Protein AF-A0A7C8AGR2-F1 (afdb_monomer_lite)

Secondary structure (DSSP, 8-state):
------PPPEEEE-TTT--EEEE-SSTT-S--SSS--SSS----HHHHHHHHHHHSTTHHHHHHHH-GGGGGSHHHHHHHHHHHHHTT-SPPTT-S-HHHHHHTTTS--SS-----SS----HHHHHHHHHHHHHHH-TTS-HHHHHHHHHHHHHHTTS--

pLDDT: mean 79.6, std 15.01, range [43.09, 97.0]

Structure (mmCIF, N/CA/C/O backbone):
data_AF-A0A7C8AGR2-F1
#
_entry.id   AF-A0A7C8AGR2-F1
#
loop_
_atom_site.group_PDB
_atom_site.id
_atom_site.type_symbol
_atom_site.label_atom_id
_atom_site.label_alt_id
_atom_site.label_comp_id
_atom_site.label_asym_id
_atom_site.label_entity_id
_atom_site.label_seq_id
_atom_site.pdbx_PDB_ins_code
_atom_site.Cartn_x
_atom_site.Cartn_y
_atom_site.Cartn_z
_atom_site.occupancy
_atom_site.B_iso_or_equiv
_atom_site.auth_seq_id
_atom_site.auth_comp_id
_atom_site.auth_asym_id
_atom_site.auth_atom_id
_atom_site.pdbx_PDB_model_num
ATOM 1 N N . MET A 1 1 ? -20.640 18.345 31.744 1.00 43.09 1 MET A N 1
ATOM 2 C CA . MET A 1 1 ? -19.393 17.554 31.637 1.00 43.09 1 MET A CA 1
ATOM 3 C C . MET A 1 1 ? -19.739 16.184 31.066 1.00 43.09 1 MET A C 1
ATOM 5 O O . MET A 1 1 ? -20.335 15.376 31.769 1.00 43.09 1 MET A O 1
ATOM 9 N N . ALA A 1 2 ? -19.487 15.955 29.775 1.00 48.81 2 ALA A N 1
ATOM 10 C CA . ALA A 1 2 ? -19.791 14.678 29.132 1.00 48.81 2 ALA A CA 1
ATOM 11 C C . ALA A 1 2 ? -18.761 13.626 29.573 1.00 48.81 2 ALA A C 1
ATOM 13 O O . ALA A 1 2 ? -17.560 13.827 29.415 1.00 48.81 2 ALA A O 1
ATOM 14 N N . LYS A 1 3 ? -19.223 12.518 30.161 1.00 43.12 3 LYS A N 1
ATOM 15 C CA . LYS A 1 3 ? -18.370 11.368 30.480 1.00 43.12 3 LYS A CA 1
ATOM 16 C C . LYS A 1 3 ? -17.987 10.687 29.167 1.00 43.12 3 LYS A C 1
ATOM 18 O O . LYS A 1 3 ? 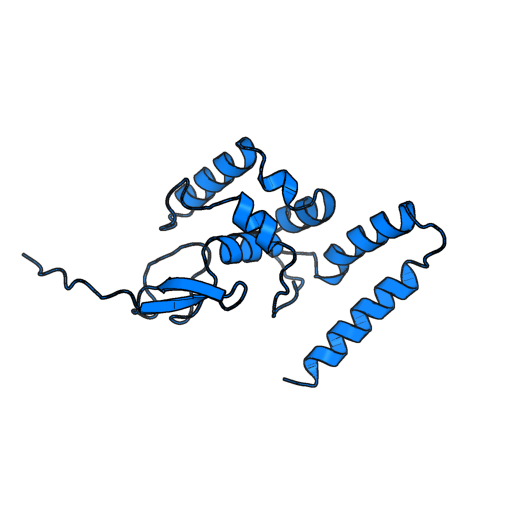-18.796 9.950 28.605 1.00 43.12 3 LYS A O 1
ATOM 23 N N . THR A 1 4 ? -16.775 10.930 28.681 1.00 52.69 4 THR A N 1
ATOM 24 C CA . THR A 1 4 ? -16.191 10.184 27.564 1.00 52.69 4 THR A CA 1
ATOM 25 C C . THR A 1 4 ? -16.071 8.722 27.989 1.00 52.69 4 THR A C 1
ATOM 27 O O . THR A 1 4 ? -15.184 8.358 28.759 1.00 52.69 4 THR A O 1
ATOM 30 N N . LYS A 1 5 ? -17.007 7.870 27.554 1.00 61.03 5 LYS A N 1
ATOM 31 C CA . LYS A 1 5 ? -16.838 6.419 27.665 1.00 61.03 5 LYS A CA 1
ATOM 32 C C . LYS A 1 5 ? -15.597 6.065 26.849 1.00 61.03 5 LYS A C 1
ATOM 34 O O . LYS A 1 5 ? -15.604 6.242 25.636 1.00 61.03 5 LYS A O 1
ATOM 39 N N . LEU A 1 6 ? -14.550 5.581 27.515 1.00 60.47 6 LEU A N 1
ATOM 40 C CA . LEU A 1 6 ? -13.417 4.922 26.871 1.00 60.47 6 LEU A CA 1
ATOM 41 C C . LEU A 1 6 ? -13.964 3.703 26.121 1.00 60.47 6 LEU A C 1
ATOM 43 O O . LEU A 1 6 ? -14.213 2.652 26.716 1.00 60.47 6 LEU A O 1
ATOM 47 N N . LEU A 1 7 ? -14.238 3.870 24.829 1.00 63.16 7 LEU A N 1
ATOM 48 C CA . LEU A 1 7 ? -14.563 2.756 23.953 1.00 63.16 7 LEU A CA 1
ATOM 49 C C . LEU A 1 7 ? -13.309 1.885 23.877 1.00 63.16 7 LEU A C 1
ATOM 51 O O . LEU A 1 7 ? -12.237 2.347 23.496 1.00 63.16 7 LEU A O 1
ATOM 55 N N . LYS A 1 8 ? -13.426 0.633 24.324 1.00 75.38 8 LYS A N 1
ATOM 56 C CA . LYS A 1 8 ? -12.330 -0.332 24.232 1.00 75.38 8 LYS A CA 1
ATOM 57 C C . LYS A 1 8 ? -12.117 -0.662 22.758 1.00 75.38 8 LYS A C 1
ATOM 59 O O . LYS A 1 8 ? -13.045 -1.147 22.114 1.00 75.38 8 LYS A O 1
ATOM 64 N N . PHE A 1 9 ? -10.910 -0.433 22.250 1.00 79.44 9 PHE A N 1
ATOM 65 C CA . PHE A 1 9 ? -10.535 -0.874 20.911 1.00 79.44 9 PHE A CA 1
ATOM 66 C C . PHE A 1 9 ? -10.705 -2.391 20.772 1.00 79.44 9 PHE A C 1
ATOM 68 O O . PHE A 1 9 ? -10.417 -3.160 21.698 1.00 79.44 9 PHE A O 1
ATOM 75 N N . LYS A 1 10 ? -11.184 -2.828 19.606 1.00 82.88 10 LYS A N 1
ATOM 76 C CA . LYS A 1 10 ? -11.290 -4.246 19.273 1.00 82.88 10 LYS A CA 1
ATOM 77 C C . LYS A 1 10 ? -9.937 -4.723 18.756 1.00 82.88 10 LYS A C 1
ATOM 79 O O . LYS A 1 10 ? -9.436 -4.206 17.761 1.00 82.88 10 LYS A O 1
ATOM 84 N N . LYS A 1 11 ? -9.368 -5.732 19.415 1.00 86.75 11 LYS A N 1
ATOM 85 C CA . LYS A 1 11 ? -8.148 -6.404 18.951 1.00 86.75 11 LYS A CA 1
ATOM 86 C C . LYS A 1 11 ? -8.489 -7.337 17.795 1.00 86.75 11 LYS A C 1
ATOM 88 O O . LYS A 1 11 ? -9.405 -8.151 17.908 1.00 86.75 11 LYS A O 1
ATOM 93 N N . LEU A 1 12 ? -7.758 -7.209 16.700 1.00 89.56 12 LEU A N 1
ATOM 94 C CA . LEU A 1 12 ? -7.934 -7.963 15.463 1.00 89.56 12 LEU A CA 1
ATOM 95 C C . LEU A 1 12 ? -6.567 -8.398 14.926 1.00 89.56 12 LEU A C 1
ATOM 97 O O . LEU A 1 12 ? -5.517 -7.991 15.426 1.00 89.56 12 LEU A O 1
ATOM 101 N N . THR A 1 13 ? -6.583 -9.218 13.884 1.00 91.88 13 THR A N 1
ATOM 102 C CA . THR A 1 13 ? -5.399 -9.565 13.098 1.00 91.88 13 THR A CA 1
ATOM 103 C C . THR A 1 13 ? -5.549 -9.028 11.680 1.00 91.88 13 THR A C 1
ATOM 105 O O . THR A 1 13 ? -6.635 -9.045 11.098 1.00 91.88 13 THR A O 1
ATOM 108 N N . CYS A 1 14 ? -4.454 -8.519 11.120 1.00 90.75 14 CYS A N 1
ATOM 109 C CA . CYS A 1 14 ? -4.388 -8.090 9.733 1.00 90.75 14 CYS A CA 1
ATOM 110 C C . CYS A 1 14 ? -4.631 -9.297 8.827 1.00 90.75 14 CYS A C 1
ATOM 112 O O . CYS A 1 14 ? -3.895 -10.281 8.901 1.00 90.75 14 CYS A O 1
ATOM 114 N N . LYS A 1 15 ? -5.610 -9.201 7.923 1.00 89.69 15 LYS A N 1
ATOM 115 C CA . LYS A 1 15 ? -5.936 -10.294 6.992 1.00 89.69 15 LYS A CA 1
ATOM 116 C C . LYS A 1 15 ? -4.811 -10.632 6.004 1.00 89.69 15 LYS A C 1
ATOM 118 O O . LYS A 1 15 ? -4.850 -11.696 5.405 1.00 89.69 15 LYS A O 1
ATOM 123 N N . ARG A 1 16 ? -3.837 -9.731 5.820 1.00 90.94 16 ARG A N 1
ATOM 124 C CA . ARG A 1 16 ? -2.744 -9.885 4.847 1.00 90.94 16 ARG A CA 1
ATOM 125 C C . ARG A 1 16 ? -1.447 -10.382 5.480 1.00 90.94 16 ARG A C 1
ATOM 127 O O . ARG A 1 16 ? -0.942 -11.417 5.079 1.00 90.94 16 ARG A O 1
ATOM 134 N N . CYS A 1 17 ? -0.918 -9.672 6.477 1.00 93.88 17 CYS A N 1
ATOM 135 C CA . CYS A 1 17 ? 0.354 -10.038 7.116 1.00 93.88 17 CYS A CA 1
ATOM 136 C C . CYS A 1 17 ? 0.203 -10.731 8.481 1.00 93.88 17 CYS A C 1
ATOM 138 O O . CYS A 1 17 ? 1.201 -11.056 9.112 1.00 93.88 17 CYS A O 1
ATOM 140 N N . GLY A 1 18 ? -1.019 -10.902 8.999 1.00 92.25 18 GLY A N 1
ATOM 141 C CA . GLY A 1 18 ? -1.259 -11.532 10.304 1.00 92.25 18 GLY A CA 1
ATOM 142 C C . GLY A 1 18 ? -0.905 -10.678 11.530 1.00 92.25 18 GLY A C 1
ATOM 143 O O . GLY A 1 18 ? -1.175 -11.098 12.656 1.00 92.25 18 GLY A O 1
ATOM 144 N N . ALA A 1 19 ? -0.351 -9.473 11.349 1.00 92.38 19 ALA A N 1
ATOM 145 C CA . ALA A 1 19 ? 0.001 -8.574 12.450 1.00 92.38 19 ALA A CA 1
ATOM 146 C C . ALA A 1 19 ? -1.207 -8.251 13.347 1.00 92.38 19 ALA A C 1
ATOM 148 O O . ALA A 1 19 ? -2.334 -8.114 12.868 1.00 92.38 19 ALA A O 1
ATOM 149 N N . ARG A 1 20 ? -0.975 -8.093 14.654 1.00 90.38 20 ARG A N 1
ATOM 150 C CA . ARG A 1 20 ? -2.016 -7.671 15.604 1.00 90.38 20 ARG A CA 1
ATOM 151 C C . ARG A 1 20 ? -2.335 -6.193 15.390 1.00 90.38 20 ARG A C 1
ATOM 153 O O . ARG A 1 20 ? -1.423 -5.376 15.343 1.00 90.38 20 ARG A O 1
ATOM 160 N N . VAL A 1 21 ? -3.618 -5.866 15.271 1.00 87.56 21 VAL A N 1
ATOM 161 C CA . VAL A 1 21 ? -4.106 -4.501 15.039 1.00 87.56 21 VAL A CA 1
ATOM 162 C C . VAL A 1 21 ? -5.245 -4.167 15.991 1.00 87.56 21 VAL A C 1
ATOM 164 O O . VAL A 1 21 ? -5.930 -5.053 16.508 1.00 87.56 21 VAL A O 1
ATOM 167 N N . GLU A 1 22 ? -5.456 -2.878 16.212 1.00 83.94 22 GLU A N 1
ATOM 168 C CA . GLU A 1 22 ? -6.561 -2.358 17.008 1.00 83.94 22 GLU A CA 1
ATOM 169 C C . GLU A 1 22 ? -7.480 -1.542 16.101 1.00 83.94 22 GLU A C 1
ATOM 171 O O . GLU A 1 22 ? -7.018 -0.709 15.326 1.00 83.94 22 GLU A O 1
ATOM 176 N N . ALA A 1 23 ? -8.781 -1.818 16.162 1.00 78.50 23 ALA A N 1
ATOM 177 C CA . ALA A 1 23 ? -9.787 -1.097 15.394 1.00 78.50 23 ALA A CA 1
ATOM 178 C C . ALA A 1 23 ? -10.831 -0.479 16.319 1.00 78.50 23 ALA A C 1
ATOM 180 O O . ALA A 1 23 ? -11.164 -1.033 17.376 1.00 78.50 23 ALA A O 1
ATOM 181 N N . ASP A 1 24 ? -11.379 0.655 15.891 1.00 75.81 24 ASP A N 1
ATOM 182 C CA . ASP A 1 24 ? -12.565 1.228 16.512 1.00 75.81 24 ASP A CA 1
ATOM 183 C C . ASP A 1 24 ? -13.730 0.227 16.371 1.00 75.81 24 ASP A C 1
ATOM 185 O O . ASP A 1 24 ? -14.037 -0.211 15.255 1.00 75.81 24 ASP A O 1
ATOM 189 N N . PRO A 1 25 ? -14.364 -0.203 17.479 1.00 72.69 25 PRO A N 1
ATOM 190 C CA . PRO A 1 25 ? -15.490 -1.128 17.417 1.00 72.69 25 PRO A CA 1
ATOM 191 C C . PRO A 1 25 ? -16.740 -0.523 16.756 1.00 72.69 25 PRO A C 1
ATOM 193 O O . PRO A 1 25 ? -17.664 -1.273 16.434 1.00 72.69 25 PRO A O 1
ATOM 196 N N . VAL A 1 26 ? -16.812 0.802 16.581 1.00 71.88 26 VAL A N 1
ATOM 197 C CA . VAL A 1 26 ? -17.983 1.489 16.026 1.00 71.88 26 VAL A CA 1
ATOM 198 C C . VAL A 1 26 ? -17.994 1.397 14.498 1.00 71.88 26 VAL A C 1
ATOM 200 O O . VAL A 1 26 ? -17.180 2.002 13.800 1.00 71.88 26 VAL A O 1
ATOM 203 N N . VAL A 1 27 ? -18.975 0.669 13.960 1.00 62.88 27 VAL A N 1
ATOM 204 C CA . VAL A 1 27 ? -19.257 0.633 12.516 1.00 62.88 27 VAL A CA 1
ATOM 205 C C . VAL A 1 27 ? -19.588 2.042 12.025 1.00 62.88 27 VAL A C 1
ATOM 207 O O . VAL A 1 27 ? -20.402 2.741 12.625 1.00 62.88 27 VAL A O 1
ATOM 210 N N . GLY A 1 28 ? -18.957 2.469 10.929 1.00 59.28 28 GLY A N 1
ATOM 211 C CA . GLY A 1 28 ? -19.147 3.820 10.401 1.00 59.28 28 GLY A CA 1
ATOM 212 C C . GLY A 1 28 ? -18.457 4.910 11.223 1.00 59.28 28 GLY A C 1
ATOM 213 O O . GLY A 1 28 ? -18.790 6.087 11.041 1.00 59.28 28 GLY A O 1
ATOM 214 N N . SER A 1 29 ? -17.488 4.541 12.074 1.00 64.94 29 SER A N 1
ATOM 215 C CA . SER A 1 29 ? -16.576 5.489 12.715 1.00 64.94 29 SER A CA 1
ATOM 216 C C . SER A 1 29 ? -16.111 6.551 11.710 1.00 64.94 29 SER A C 1
ATOM 218 O O . SER A 1 29 ? -15.940 6.299 10.508 1.00 64.94 29 SER A O 1
ATOM 220 N N . GLN A 1 30 ? -15.985 7.785 12.197 1.00 60.69 30 GLN A N 1
ATOM 221 C CA . GLN A 1 30 ? -15.416 8.883 11.417 1.00 60.69 30 GLN A CA 1
ATOM 222 C C . GLN A 1 30 ? -13.907 8.719 11.249 1.00 60.69 30 GLN A C 1
ATOM 224 O O . GLN A 1 30 ? -13.308 9.549 10.572 1.00 60.69 30 GLN A O 1
ATOM 229 N N . ALA A 1 31 ? -13.325 7.657 11.824 1.00 62.41 31 ALA A N 1
ATOM 230 C CA . ALA A 1 31 ? -11.931 7.347 11.644 1.00 62.41 31 ALA A CA 1
ATOM 231 C C . ALA A 1 31 ? -11.631 7.113 10.153 1.00 62.41 31 ALA A C 1
ATOM 233 O O . ALA A 1 31 ? -12.123 6.165 9.528 1.00 62.41 31 ALA A O 1
ATOM 234 N N . LYS A 1 32 ? -10.856 8.017 9.563 1.00 62.31 32 LYS A N 1
ATOM 235 C CA . LYS A 1 32 ? -10.434 7.997 8.166 1.00 62.31 32 LYS A CA 1
ATOM 236 C C . LYS A 1 32 ? -8.946 7.724 8.186 1.00 62.31 32 LYS A C 1
ATOM 238 O O . LYS A 1 32 ? -8.175 8.633 8.426 1.00 62.31 32 LYS A O 1
ATOM 243 N N . TYR A 1 33 ? -8.515 6.491 7.947 1.00 67.19 33 TYR A N 1
ATOM 244 C CA . TYR A 1 33 ? -7.076 6.249 7.799 1.00 67.19 33 TYR A CA 1
ATOM 245 C C . TYR A 1 33 ? -6.650 6.416 6.339 1.00 67.19 33 TYR A C 1
ATOM 247 O O . TYR A 1 33 ? -5.966 7.363 6.003 1.00 67.19 33 TYR A O 1
ATOM 255 N N . LEU A 1 34 ? -7.120 5.551 5.438 1.00 70.12 34 LEU A N 1
ATOM 256 C CA . LEU A 1 34 ? -6.876 5.680 3.985 1.00 70.12 34 LEU A CA 1
ATOM 257 C C . LEU A 1 34 ? -8.156 5.449 3.184 1.00 70.12 34 LEU A C 1
ATOM 259 O O . LEU A 1 34 ? -8.448 6.141 2.213 1.00 70.12 34 LEU A O 1
ATOM 263 N N . ARG A 1 35 ? -8.959 4.476 3.623 1.00 67.44 35 ARG A N 1
ATOM 264 C CA . ARG A 1 35 ? -10.306 4.196 3.125 1.00 67.44 35 ARG A CA 1
ATOM 265 C C . ARG A 1 35 ? -11.222 3.936 4.309 1.00 67.44 35 ARG A C 1
ATOM 267 O O . ARG A 1 35 ? -10.779 3.450 5.349 1.00 67.44 35 ARG A O 1
ATOM 274 N N . ARG A 1 36 ? -12.506 4.250 4.149 1.00 65.44 36 ARG A N 1
ATOM 275 C CA . ARG A 1 36 ? -13.509 3.964 5.175 1.00 65.44 36 ARG A CA 1
ATOM 276 C C . ARG A 1 36 ? -13.786 2.462 5.197 1.00 65.44 36 ARG A C 1
ATOM 278 O O . ARG A 1 36 ? -14.203 1.906 4.183 1.00 65.44 36 ARG A O 1
ATOM 285 N N . ALA A 1 37 ? -13.555 1.817 6.336 1.00 65.31 37 ALA A N 1
ATOM 286 C CA . ALA A 1 37 ? -13.906 0.415 6.515 1.00 65.31 37 ALA A CA 1
ATOM 287 C C . ALA A 1 37 ? -15.427 0.267 6.690 1.00 65.31 37 ALA A C 1
ATOM 289 O O . ALA A 1 37 ? -16.064 1.068 7.377 1.00 65.31 37 ALA A O 1
ATOM 290 N N . VAL A 1 38 ? -16.011 -0.759 6.064 1.00 67.50 38 VAL A N 1
ATOM 291 C CA . VAL A 1 38 ? -17.446 -1.081 6.194 1.00 67.50 38 VAL A CA 1
ATOM 292 C C . VAL A 1 38 ? -17.736 -1.797 7.521 1.00 67.50 38 VAL A C 1
ATOM 294 O O . VAL A 1 38 ? -18.832 -1.676 8.059 1.00 67.50 38 VAL A O 1
ATOM 297 N N . GLY A 1 39 ? -16.748 -2.489 8.096 1.00 68.25 39 GLY A N 1
ATOM 298 C CA . GLY A 1 39 ? -16.861 -3.192 9.374 1.00 68.25 39 GLY A CA 1
ATOM 299 C C . GLY A 1 39 ? -15.543 -3.215 10.156 1.00 68.25 39 GLY A C 1
ATOM 300 O O . GLY A 1 39 ? -14.541 -2.680 9.681 1.00 68.25 39 GLY A O 1
ATOM 301 N N . PRO A 1 40 ? -15.522 -3.835 11.352 1.00 66.31 40 PRO A N 1
ATOM 302 C CA . PRO A 1 40 ? -14.338 -3.952 12.202 1.00 66.31 40 PRO A CA 1
ATOM 303 C C . PRO A 1 40 ? -13.435 -5.088 11.703 1.00 66.31 40 PRO A C 1
ATOM 305 O O . PRO A 1 40 ? -13.192 -6.079 12.394 1.00 66.31 40 PRO A O 1
ATOM 308 N N . GLU A 1 41 ? -13.007 -4.957 10.459 1.00 71.75 41 GLU A N 1
ATOM 309 C CA . GLU A 1 41 ? -12.075 -5.815 9.752 1.00 71.75 41 GLU A CA 1
ATOM 310 C C . GLU A 1 41 ? -11.162 -4.920 8.922 1.00 71.75 41 GLU A C 1
ATOM 312 O O . GLU A 1 41 ? -11.581 -3.864 8.446 1.00 71.75 41 GLU A O 1
ATOM 317 N N . GLY A 1 42 ? -9.901 -5.305 8.756 1.00 76.19 42 GLY A N 1
ATOM 318 C CA . GLY A 1 42 ? -8.995 -4.430 8.037 1.00 76.19 42 GLY A CA 1
ATOM 319 C C . GLY A 1 42 ? -7.601 -4.978 7.830 1.00 76.19 42 GLY A C 1
ATOM 320 O O . GLY A 1 42 ? -7.226 -6.065 8.279 1.00 76.19 42 GLY A O 1
ATOM 321 N N . LEU A 1 43 ? -6.846 -4.170 7.105 1.00 87.38 43 LEU A N 1
ATOM 322 C CA . LEU A 1 43 ? -5.413 -4.298 6.946 1.00 87.38 43 LEU A CA 1
ATOM 323 C C . LEU A 1 43 ? -4.741 -3.493 8.062 1.00 87.38 43 LEU A C 1
ATOM 325 O O . LEU A 1 43 ? -5.267 -2.467 8.494 1.00 87.38 43 LEU A O 1
ATOM 329 N N . CYS A 1 44 ? -3.571 -3.938 8.521 1.00 90.75 44 CYS A N 1
ATOM 330 C CA . CYS A 1 44 ? -2.704 -3.055 9.296 1.00 90.75 44 CYS A CA 1
ATOM 331 C C . CYS A 1 44 ? -2.310 -1.847 8.446 1.00 90.75 44 CYS A C 1
ATOM 333 O O . CYS A 1 44 ? -2.344 -1.916 7.216 1.00 90.75 44 CYS A O 1
ATOM 335 N N . ILE A 1 45 ? -1.871 -0.780 9.105 1.00 89.44 45 ILE A N 1
ATOM 336 C CA . ILE A 1 45 ? -1.393 0.443 8.462 1.00 89.44 45 ILE A CA 1
ATOM 337 C C . ILE A 1 45 ? -0.458 0.167 7.275 1.00 89.44 45 ILE A C 1
ATOM 339 O O . ILE A 1 45 ? -0.703 0.658 6.177 1.00 89.44 45 ILE A O 1
ATOM 343 N N . HIS A 1 46 ? 0.545 -0.696 7.445 1.00 93.62 46 HIS A N 1
ATOM 344 C CA . HIS A 1 46 ? 1.533 -0.970 6.398 1.00 93.62 46 HIS A CA 1
ATOM 345 C C . HIS A 1 46 ? 0.908 -1.656 5.173 1.00 93.62 46 HIS A C 1
ATOM 347 O O . HIS A 1 46 ? 1.174 -1.291 4.030 1.00 93.62 46 HIS A O 1
ATOM 353 N N . CYS A 1 47 ? 0.028 -2.635 5.404 1.00 92.19 47 CYS A N 1
ATOM 354 C CA . CYS A 1 47 ? -0.688 -3.314 4.326 1.00 92.19 47 CYS A CA 1
ATOM 355 C C . CYS A 1 47 ? -1.748 -2.413 3.678 1.00 92.19 47 CYS A C 1
ATOM 357 O O . CYS A 1 47 ? -2.003 -2.557 2.487 1.00 92.19 47 CYS A O 1
ATOM 359 N N . ALA A 1 48 ? -2.349 -1.494 4.436 1.00 91.00 48 ALA A N 1
ATOM 360 C CA . ALA A 1 48 ? -3.318 -0.532 3.928 1.00 91.00 48 ALA A CA 1
ATOM 361 C C . ALA A 1 48 ? -2.651 0.521 3.028 1.00 91.00 48 ALA A C 1
ATOM 363 O O . ALA A 1 48 ? -3.190 0.841 1.971 1.00 91.00 48 ALA A O 1
ATOM 364 N N . VAL A 1 49 ? -1.463 1.015 3.403 1.00 92.62 49 VAL A N 1
ATOM 365 C CA . VAL A 1 49 ? -0.645 1.907 2.560 1.00 92.62 49 VAL A CA 1
ATOM 366 C C . VAL A 1 49 ? -0.312 1.222 1.244 1.00 92.62 49 VAL A C 1
ATOM 368 O O . VAL A 1 49 ? -0.507 1.807 0.180 1.00 92.62 49 VAL A O 1
ATOM 371 N N . HIS A 1 50 ? 0.117 -0.039 1.303 1.00 92.31 50 HIS A N 1
ATOM 372 C CA . HIS A 1 50 ? 0.387 -0.799 0.093 1.00 92.31 50 HIS A CA 1
ATOM 373 C C . HIS A 1 50 ? -0.870 -0.983 -0.775 1.00 92.31 50 HIS A C 1
ATOM 375 O O . HIS A 1 50 ? -0.821 -0.694 -1.971 1.00 92.31 50 HIS A O 1
ATOM 381 N N . ASP A 1 51 ? -2.006 -1.386 -0.189 1.00 90.69 51 ASP A N 1
ATOM 382 C CA . ASP A 1 51 ? -3.278 -1.503 -0.920 1.00 90.69 51 ASP A CA 1
ATOM 383 C C . ASP A 1 51 ? -3.646 -0.188 -1.616 1.00 90.69 51 ASP A C 1
ATOM 385 O O . ASP A 1 51 ? -4.014 -0.175 -2.790 1.00 90.69 51 ASP A O 1
ATOM 389 N N . MET A 1 52 ? -3.500 0.938 -0.916 1.00 90.81 52 MET A N 1
ATOM 390 C CA . MET A 1 52 ? -3.784 2.246 -1.486 1.00 90.81 52 MET A CA 1
ATOM 391 C C . MET A 1 52 ? -2.854 2.563 -2.661 1.00 90.81 52 MET A C 1
ATOM 393 O O . MET A 1 52 ? -3.348 2.902 -3.734 1.00 90.81 52 MET A O 1
ATOM 397 N N . LEU A 1 53 ? -1.536 2.428 -2.483 1.00 92.31 53 LEU A N 1
ATOM 398 C CA . LEU A 1 53 ? -0.539 2.737 -3.514 1.00 92.31 53 LEU A CA 1
ATOM 399 C C . LEU A 1 53 ? -0.714 1.873 -4.767 1.00 92.31 53 LEU A C 1
ATOM 401 O O . LEU A 1 53 ? -0.608 2.382 -5.880 1.00 92.31 53 LEU A O 1
ATOM 405 N N . ARG A 1 54 ? -1.064 0.595 -4.597 1.00 89.38 54 ARG A N 1
ATOM 406 C CA . ARG A 1 54 ? -1.344 -0.336 -5.699 1.00 89.38 54 ARG A CA 1
ATOM 407 C C . ARG A 1 54 ? -2.578 0.057 -6.520 1.00 89.38 54 ARG A C 1
ATOM 409 O O . ARG A 1 54 ? -2.638 -0.218 -7.717 1.00 89.38 54 ARG A O 1
ATOM 416 N N . HIS A 1 55 ? -3.558 0.712 -5.902 1.00 89.69 55 HIS A N 1
ATOM 417 C CA . HIS A 1 55 ? -4.781 1.156 -6.576 1.00 89.69 55 HIS A CA 1
ATOM 418 C C . HIS A 1 55 ? -4.743 2.621 -7.030 1.00 89.69 55 HIS A C 1
ATOM 420 O O . HIS A 1 55 ? -5.639 3.046 -7.764 1.00 89.69 55 HIS A O 1
ATOM 426 N N . LEU A 1 56 ? -3.746 3.394 -6.598 1.00 90.50 56 LEU A N 1
ATOM 427 C CA . LEU A 1 56 ? -3.633 4.819 -6.881 1.00 90.50 56 LEU A CA 1
ATOM 428 C C . LEU A 1 56 ? -2.857 5.048 -8.179 1.00 90.50 56 LEU A C 1
ATOM 430 O O . LEU A 1 56 ? -1.646 4.856 -8.228 1.00 90.50 56 LEU A O 1
ATOM 434 N N . TYR A 1 57 ? -3.541 5.512 -9.222 1.00 91.50 57 TYR A N 1
ATOM 435 C CA . TYR A 1 57 ? -2.885 5.982 -10.441 1.00 91.50 57 TYR A CA 1
ATOM 436 C C . TYR A 1 57 ? -2.365 7.422 -10.251 1.00 91.50 57 TYR A C 1
ATOM 438 O O . TYR A 1 57 ? -3.092 8.243 -9.686 1.00 91.50 57 TYR A O 1
ATOM 446 N N . PRO A 1 58 ? -1.145 7.771 -10.711 1.00 93.12 58 PRO A N 1
ATOM 447 C CA . PRO A 1 58 ? -0.174 6.939 -11.436 1.00 93.12 58 PRO A CA 1
ATOM 448 C C . PRO A 1 58 ? 0.853 6.221 -10.538 1.00 93.12 58 PRO A C 1
ATOM 450 O O . PRO A 1 58 ? 1.796 5.621 -11.054 1.00 93.12 58 PRO A O 1
ATOM 453 N N . ALA A 1 59 ? 0.711 6.288 -9.209 1.00 91.75 59 ALA A N 1
ATOM 454 C CA . ALA A 1 59 ? 1.675 5.711 -8.268 1.00 91.75 59 ALA A CA 1
ATOM 455 C C . ALA A 1 59 ? 1.877 4.201 -8.482 1.00 91.75 59 ALA A C 1
ATOM 457 O O . ALA A 1 59 ? 3.010 3.728 -8.458 1.00 91.75 59 ALA A O 1
ATOM 458 N N . ASN A 1 60 ? 0.803 3.463 -8.764 1.00 92.12 60 ASN A N 1
ATOM 459 C CA . ASN A 1 60 ? 0.847 2.030 -9.045 1.00 92.12 60 ASN A CA 1
ATOM 460 C C . ASN A 1 60 ? 1.777 1.673 -10.219 1.00 92.12 60 ASN A C 1
ATOM 462 O O . ASN A 1 60 ? 2.588 0.762 -10.093 1.00 92.12 60 ASN A O 1
ATOM 466 N N . MET A 1 61 ? 1.720 2.427 -11.319 1.00 92.12 61 MET A N 1
ATOM 467 C CA . MET A 1 61 ? 2.601 2.257 -12.481 1.00 92.12 61 MET A CA 1
ATOM 468 C C . MET A 1 61 ? 4.052 2.592 -12.152 1.00 92.12 61 MET A C 1
ATOM 470 O O . MET A 1 61 ? 4.968 1.877 -12.545 1.00 92.12 61 MET A O 1
ATOM 474 N N . MET A 1 62 ? 4.275 3.690 -11.428 1.00 91.19 62 MET A N 1
ATOM 475 C CA . MET A 1 62 ? 5.628 4.084 -11.041 1.00 91.19 62 MET A CA 1
ATOM 476 C C . MET A 1 62 ? 6.273 3.013 -10.161 1.00 91.19 62 MET A C 1
ATOM 478 O O . MET A 1 62 ? 7.407 2.630 -10.419 1.00 91.19 62 MET A O 1
ATOM 482 N N . LEU A 1 63 ? 5.529 2.487 -9.187 1.00 91.06 63 LEU A N 1
ATOM 483 C CA . LEU A 1 63 ? 6.016 1.476 -8.251 1.00 91.06 63 LEU A CA 1
ATOM 484 C C . LEU A 1 63 ? 6.158 0.089 -8.884 1.00 91.06 63 LEU A C 1
ATOM 486 O O . LEU A 1 63 ? 7.059 -0.645 -8.490 1.00 91.06 63 LEU A O 1
ATOM 490 N N . ALA A 1 64 ? 5.344 -0.254 -9.888 1.00 88.81 64 ALA A N 1
ATOM 491 C CA . ALA A 1 64 ? 5.560 -1.456 -10.696 1.00 88.81 64 ALA A CA 1
ATOM 492 C C . ALA A 1 64 ? 6.905 -1.399 -11.448 1.00 88.81 64 ALA A C 1
ATOM 494 O O . ALA A 1 64 ? 7.596 -2.406 -11.558 1.00 88.81 64 ALA A O 1
ATOM 495 N N . ARG A 1 65 ? 7.323 -0.205 -11.897 1.00 87.88 65 ARG A N 1
ATOM 496 C CA . ARG A 1 65 ? 8.603 0.008 -12.601 1.00 87.88 65 ARG A CA 1
ATOM 497 C C . ARG A 1 65 ? 9.805 0.105 -11.678 1.00 87.88 65 ARG A C 1
ATOM 499 O O . ARG A 1 65 ? 10.838 -0.501 -11.943 1.00 87.88 65 ARG A O 1
ATOM 506 N N . SER A 1 66 ? 9.709 0.942 -10.648 1.00 88.81 66 SER A N 1
ATOM 507 C CA . SER A 1 66 ? 10.833 1.257 -9.761 1.00 88.81 66 SER A CA 1
ATOM 508 C C . SER A 1 66 ? 11.008 0.242 -8.634 1.00 88.81 66 SER A C 1
ATOM 510 O O . SER A 1 66 ? 12.059 0.216 -7.994 1.00 88.81 66 SER A O 1
ATOM 512 N N . GLY A 1 67 ? 9.986 -0.573 -8.374 1.00 90.69 67 GLY A N 1
ATOM 513 C CA . GLY A 1 67 ? 9.906 -1.438 -7.207 1.00 90.69 67 GLY A CA 1
ATOM 514 C C . GLY A 1 67 ? 9.599 -0.666 -5.922 1.00 90.69 67 GLY A C 1
ATOM 515 O O . GLY A 1 67 ? 9.694 0.560 -5.845 1.00 90.69 67 GLY A O 1
ATOM 516 N N . ALA A 1 68 ? 9.259 -1.407 -4.869 1.00 93.88 68 ALA A N 1
ATOM 517 C CA . ALA A 1 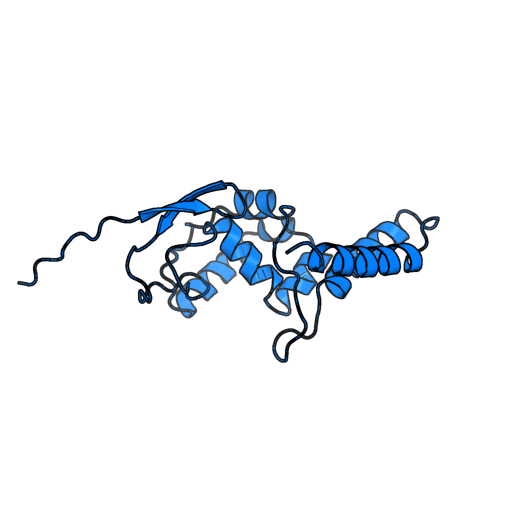68 ? 8.891 -0.844 -3.569 1.00 93.88 68 ALA A CA 1
ATOM 518 C C . ALA A 1 68 ? 10.049 -0.148 -2.844 1.00 93.88 68 ALA A C 1
ATOM 520 O O . ALA A 1 68 ? 9.817 0.711 -1.998 1.00 93.88 68 ALA A O 1
ATOM 521 N N . GLN A 1 69 ? 11.297 -0.490 -3.180 1.00 95.88 69 GLN A N 1
ATOM 522 C CA . GLN A 1 69 ? 12.489 0.072 -2.538 1.00 95.88 69 GLN A CA 1
ATOM 523 C C . GLN A 1 69 ? 12.572 1.595 -2.685 1.00 95.88 69 GLN A C 1
ATOM 525 O O . GLN A 1 69 ? 13.097 2.266 -1.799 1.00 95.88 69 GLN A O 1
ATOM 530 N N . SER A 1 70 ? 11.990 2.170 -3.746 1.00 94.38 70 SER A N 1
ATOM 531 C CA . SER A 1 70 ? 11.925 3.625 -3.897 1.00 94.38 70 SER A CA 1
ATOM 532 C C . SER A 1 70 ? 11.139 4.302 -2.769 1.00 94.38 70 SER A C 1
ATOM 534 O O . SER A 1 70 ? 11.407 5.457 -2.468 1.00 94.38 70 SER A O 1
ATOM 536 N N . LEU A 1 71 ? 10.224 3.603 -2.085 1.00 95.62 71 LEU A N 1
ATOM 537 C CA . LEU A 1 71 ? 9.484 4.140 -0.933 1.00 95.62 71 LEU A CA 1
ATOM 538 C C . LEU A 1 71 ? 10.376 4.419 0.286 1.00 95.62 71 LEU A C 1
ATOM 540 O O . LEU A 1 71 ? 9.967 5.137 1.197 1.00 95.62 71 LEU A O 1
ATOM 544 N N . LEU A 1 72 ? 11.597 3.879 0.320 1.00 96.56 72 LEU A N 1
ATOM 545 C CA . LEU A 1 72 ? 12.561 4.167 1.383 1.00 96.56 72 LEU A CA 1
ATOM 546 C C . LEU A 1 72 ? 13.216 5.551 1.240 1.00 96.56 72 LEU A C 1
ATOM 548 O O . LEU A 1 72 ? 13.917 5.985 2.151 1.00 96.56 72 LEU A O 1
ATOM 552 N N . VAL A 1 73 ? 12.974 6.256 0.131 1.00 96.31 73 VAL A N 1
ATOM 553 C CA . VAL A 1 73 ? 13.460 7.623 -0.090 1.00 96.31 73 VAL A CA 1
ATOM 554 C C . VAL A 1 73 ? 12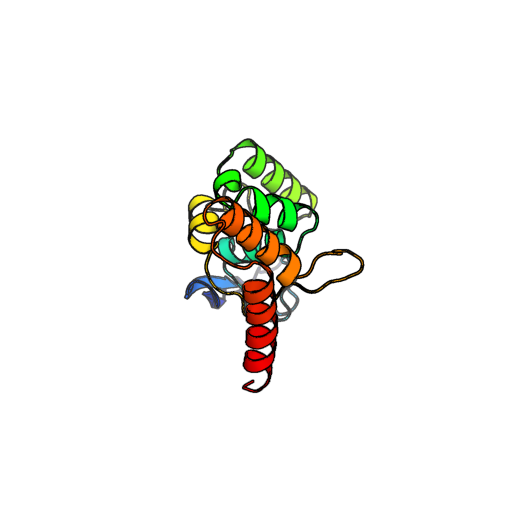.730 8.593 0.858 1.00 96.31 73 VAL A C 1
ATOM 556 O O . VAL A 1 73 ? 11.503 8.718 0.754 1.00 96.31 73 VAL A O 1
ATOM 559 N N . PRO A 1 74 ? 13.438 9.311 1.756 1.00 95.81 74 PRO A N 1
ATOM 560 C CA . PRO A 1 74 ? 12.817 10.168 2.772 1.00 95.81 74 PRO A CA 1
ATOM 561 C C . PRO A 1 74 ? 11.876 11.234 2.205 1.00 95.81 74 PRO A C 1
ATOM 563 O O . PRO A 1 74 ? 10.851 11.554 2.805 1.00 95.81 74 PRO A O 1
ATOM 566 N N . GLU A 1 75 ? 12.182 11.774 1.026 1.00 96.00 75 GLU A N 1
ATOM 567 C CA . GLU A 1 75 ? 11.346 12.767 0.360 1.00 96.00 75 GLU A CA 1
ATOM 568 C C . GLU A 1 75 ? 9.972 12.194 -0.002 1.00 96.00 75 GLU A C 1
ATOM 570 O O . GLU A 1 75 ? 8.969 12.885 0.162 1.00 96.00 75 GLU A O 1
ATOM 575 N N . ILE A 1 76 ? 9.899 10.932 -0.441 1.00 93.25 76 ILE A N 1
ATOM 576 C CA . ILE A 1 76 ? 8.627 10.267 -0.759 1.00 93.25 76 ILE A CA 1
ATOM 577 C C . ILE A 1 76 ? 7.803 10.081 0.512 1.00 93.25 76 ILE A C 1
ATOM 579 O O . ILE A 1 76 ? 6.615 10.398 0.523 1.00 93.25 76 ILE A O 1
ATOM 583 N N . GLN A 1 77 ? 8.446 9.641 1.592 1.00 95.25 77 GLN A N 1
ATOM 584 C CA . GLN A 1 77 ? 7.810 9.448 2.897 1.00 95.25 77 GLN A CA 1
ATOM 585 C C . GLN A 1 77 ? 7.235 10.765 3.424 1.00 95.25 77 GLN A C 1
ATOM 587 O O . GLN A 1 77 ? 6.070 10.829 3.806 1.00 95.25 77 GLN A O 1
ATOM 592 N N . LYS A 1 78 ? 8.015 11.849 3.334 1.00 95.12 78 LYS A N 1
ATOM 593 C CA . LYS A 1 78 ? 7.578 13.192 3.723 1.00 95.12 78 LYS A CA 1
ATOM 594 C C . LYS A 1 78 ? 6.374 13.668 2.908 1.00 95.12 78 LYS A C 1
ATOM 596 O O . LYS A 1 78 ? 5.420 14.186 3.481 1.00 95.12 78 LYS A O 1
ATOM 601 N N . ARG A 1 79 ? 6.392 13.499 1.580 1.00 93.75 79 ARG A N 1
ATOM 602 C CA . ARG A 1 79 ? 5.248 13.876 0.728 1.00 93.75 79 ARG A CA 1
ATOM 603 C C . ARG A 1 79 ? 4.012 13.040 1.021 1.00 93.75 79 ARG A C 1
ATOM 605 O O . ARG A 1 79 ? 2.898 13.551 0.940 1.00 93.75 79 ARG A O 1
ATOM 612 N N . PHE A 1 80 ? 4.202 11.772 1.363 1.00 92.94 80 PHE A N 1
ATOM 613 C CA . PHE A 1 80 ? 3.105 10.911 1.762 1.00 92.94 80 PHE A CA 1
ATOM 614 C C . PHE A 1 80 ? 2.473 11.389 3.072 1.00 92.94 80 PHE A C 1
ATOM 616 O O . PHE A 1 80 ? 1.257 11.532 3.133 1.00 92.94 80 PHE A O 1
ATOM 623 N N . ASP A 1 81 ? 3.277 11.736 4.076 1.00 92.25 81 ASP A N 1
ATOM 624 C CA . ASP A 1 81 ? 2.778 12.294 5.338 1.00 92.25 81 ASP A CA 1
ATOM 625 C C . ASP A 1 81 ? 2.015 13.615 5.129 1.00 92.25 81 ASP A C 1
ATOM 627 O O . ASP A 1 81 ? 0.941 13.808 5.701 1.00 92.25 81 ASP A O 1
ATOM 631 N N . GLU A 1 82 ? 2.514 14.506 4.264 1.00 92.44 82 GLU A N 1
ATOM 632 C CA . GLU A 1 82 ? 1.813 15.743 3.877 1.00 92.44 82 GLU A CA 1
ATOM 633 C C . GLU A 1 82 ? 0.447 15.441 3.226 1.00 92.44 82 GLU A C 1
ATOM 635 O O . GLU A 1 82 ? -0.549 16.108 3.519 1.00 92.44 82 GLU A O 1
ATOM 640 N N . LEU A 1 83 ? 0.374 14.406 2.380 1.00 89.69 83 LEU A N 1
ATOM 641 C CA . LEU A 1 83 ? -0.869 13.965 1.743 1.00 89.69 83 LEU A CA 1
ATOM 642 C C . LEU A 1 83 ? -1.868 13.404 2.765 1.00 89.69 83 LEU A C 1
ATOM 644 O O . LEU A 1 83 ? -3.053 13.727 2.694 1.00 89.69 83 LEU A O 1
ATOM 648 N N . LEU A 1 84 ? -1.404 12.594 3.719 1.00 88.31 84 LEU A N 1
ATOM 649 C CA . LEU A 1 84 ? -2.232 12.044 4.798 1.00 88.31 84 LEU A CA 1
ATOM 650 C C . LEU A 1 84 ? -2.832 13.151 5.667 1.00 88.31 84 LEU A C 1
ATOM 652 O O . LEU A 1 84 ? -4.036 13.166 5.932 1.00 88.31 84 LEU A O 1
ATOM 656 N N . GLN A 1 85 ? -2.013 14.134 6.042 1.00 88.06 85 GLN A N 1
ATOM 657 C CA . GLN A 1 85 ? -2.481 15.306 6.778 1.00 88.06 85 GLN A CA 1
ATOM 658 C C . GLN A 1 85 ? -3.531 16.089 5.984 1.00 88.06 85 GLN A C 1
ATOM 660 O O . GLN A 1 85 ? -4.588 16.418 6.523 1.00 88.06 85 GLN A O 1
ATOM 665 N N . ALA A 1 86 ? -3.278 16.351 4.698 1.00 88.12 86 ALA A N 1
ATOM 666 C CA . ALA A 1 86 ? -4.208 17.080 3.837 1.00 88.12 86 ALA A CA 1
ATOM 667 C C . ALA A 1 86 ? -5.535 16.329 3.624 1.00 88.12 86 ALA A C 1
ATOM 669 O O . ALA A 1 86 ? -6.594 16.950 3.542 1.00 88.12 86 ALA A O 1
ATOM 670 N N . ALA A 1 87 ? -5.495 14.996 3.579 1.00 84.44 87 ALA A N 1
ATOM 671 C CA . ALA A 1 87 ? -6.681 14.146 3.504 1.00 84.44 87 ALA A CA 1
ATOM 672 C C . ALA A 1 87 ? -7.457 14.059 4.836 1.00 84.44 87 ALA A C 1
ATOM 674 O O . ALA A 1 87 ? -8.554 13.493 4.870 1.00 84.44 87 ALA A O 1
ATOM 675 N N . GLY A 1 88 ? -6.922 14.640 5.917 1.00 83.25 88 GLY A N 1
ATOM 676 C CA . GLY A 1 88 ? -7.533 14.626 7.243 1.00 83.25 88 GLY A CA 1
ATOM 677 C C . GLY A 1 88 ? -7.584 13.222 7.828 1.00 83.25 88 GLY A C 1
ATOM 678 O O . GLY A 1 88 ? -8.598 12.839 8.414 1.00 83.25 88 GLY A O 1
ATOM 679 N N . THR A 1 89 ? -6.534 12.434 7.591 1.00 84.12 89 THR A N 1
ATOM 680 C CA . THR A 1 89 ? -6.481 11.065 8.086 1.00 84.12 89 THR A CA 1
ATOM 681 C C . THR A 1 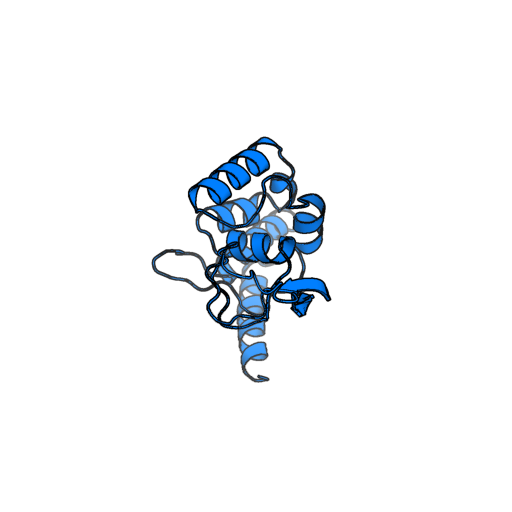89 ? -6.116 11.026 9.567 1.00 84.12 89 THR A C 1
ATOM 683 O O . THR A 1 89 ? -5.326 11.855 10.011 1.00 84.12 89 THR A O 1
ATOM 686 N N . ASP A 1 90 ? -6.583 10.029 10.320 1.00 82.62 90 ASP A N 1
ATOM 687 C CA . ASP A 1 90 ? -6.162 9.828 11.722 1.00 82.62 90 ASP A CA 1
ATOM 688 C C . ASP A 1 90 ? -4.732 9.288 11.857 1.00 82.62 90 ASP A C 1
ATOM 690 O O . ASP A 1 90 ? -4.218 9.138 12.969 1.00 82.62 90 ASP A O 1
ATOM 694 N N . ALA A 1 91 ? -4.095 8.986 10.724 1.00 81.94 91 ALA A N 1
ATOM 695 C CA . ALA A 1 91 ? -2.705 8.589 10.649 1.00 81.94 91 ALA A CA 1
ATOM 696 C C . ALA A 1 91 ? -1.787 9.683 11.162 1.00 81.94 91 ALA A C 1
ATOM 698 O O . ALA A 1 91 ? -1.826 10.815 10.673 1.00 81.94 91 ALA A O 1
ATOM 699 N N . ARG A 1 92 ? -0.921 9.347 12.120 1.00 83.06 92 ARG A N 1
ATOM 700 C CA . ARG A 1 92 ? 0.119 10.288 12.535 1.00 83.06 92 ARG A CA 1
ATOM 701 C C . ARG A 1 92 ? 1.315 10.177 11.589 1.00 83.06 92 ARG A C 1
ATOM 703 O O . ARG A 1 92 ? 1.710 9.060 11.249 1.00 83.06 92 ARG A O 1
ATOM 710 N N . PRO A 1 93 ? 1.944 11.305 11.218 1.00 83.31 93 PRO A N 1
ATOM 711 C CA . PRO A 1 93 ? 3.240 11.277 10.549 1.00 83.31 93 PRO A CA 1
ATOM 712 C C . PRO A 1 93 ? 4.234 10.426 11.343 1.00 83.31 93 PRO A C 1
ATOM 714 O O . PRO A 1 93 ? 4.296 10.531 12.571 1.00 83.31 93 PRO A O 1
ATOM 717 N N . GLY A 1 94 ? 4.985 9.574 10.651 1.00 88.31 94 GLY A N 1
ATOM 718 C CA . GLY A 1 94 ? 5.935 8.648 11.278 1.00 88.31 94 GLY A CA 1
ATOM 719 C C . GLY A 1 94 ? 5.329 7.399 11.936 1.00 88.31 94 GLY A C 1
ATOM 720 O O . GLY A 1 94 ? 6.077 6.593 12.480 1.00 88.31 94 GLY A O 1
ATOM 721 N N . GLU A 1 95 ? 4.009 7.187 11.882 1.00 90.12 95 GLU A N 1
ATOM 722 C CA . GLU A 1 95 ? 3.393 5.918 12.313 1.00 90.12 95 GLU A CA 1
ATOM 723 C C . GLU A 1 95 ? 3.647 4.783 11.300 1.00 90.12 95 GLU A C 1
ATOM 725 O O . GLU A 1 95 ? 3.638 3.598 11.641 1.00 90.12 95 GLU A O 1
ATOM 730 N N . ILE A 1 96 ? 3.902 5.142 10.039 1.00 93.62 96 ILE A N 1
ATOM 731 C CA . ILE A 1 96 ? 4.182 4.195 8.962 1.00 93.62 96 ILE A CA 1
ATOM 732 C C . ILE A 1 96 ? 5.646 3.756 9.027 1.00 93.62 96 ILE A C 1
ATOM 734 O O . ILE A 1 96 ? 6.554 4.499 8.664 1.00 93.62 96 ILE A O 1
ATOM 738 N N . ASP A 1 97 ? 5.863 2.498 9.405 1.00 95.62 97 ASP A N 1
ATOM 739 C CA . ASP A 1 97 ? 7.148 1.821 9.226 1.00 95.62 97 ASP A CA 1
ATOM 740 C C . ASP A 1 97 ? 7.329 1.394 7.758 1.00 95.62 97 ASP A C 1
ATOM 742 O O . ASP A 1 97 ? 6.804 0.367 7.310 1.00 95.62 97 ASP A O 1
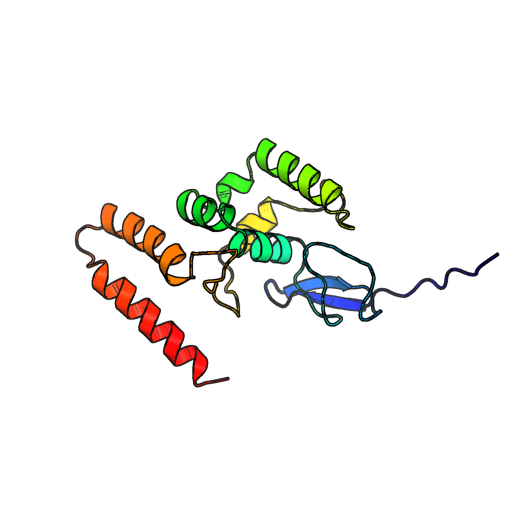ATOM 746 N N . TRP A 1 98 ? 8.029 2.230 6.988 1.00 95.81 98 TRP A N 1
ATOM 747 C CA . TRP A 1 98 ? 8.279 2.039 5.556 1.00 95.81 98 TRP A CA 1
ATOM 748 C C . TRP A 1 98 ? 9.058 0.757 5.222 1.00 95.81 98 TRP A C 1
ATOM 750 O O . TRP A 1 98 ? 8.628 0.051 4.307 1.00 95.81 98 TRP A O 1
ATOM 760 N N . PRO A 1 99 ? 10.121 0.372 5.956 1.00 97.00 99 PRO A N 1
ATOM 761 C CA . PRO A 1 99 ? 10.720 -0.958 5.843 1.00 97.00 99 PRO A CA 1
ATOM 762 C C . PRO A 1 99 ? 9.704 -2.105 5.901 1.00 97.00 99 PRO A C 1
ATOM 764 O O . PRO A 1 99 ? 9.751 -3.005 5.064 1.00 97.00 99 PRO A O 1
ATOM 767 N N . THR A 1 100 ? 8.734 -2.051 6.819 1.00 96.00 100 THR A N 1
ATOM 768 C CA . THR A 1 100 ? 7.672 -3.065 6.908 1.00 96.00 100 THR A CA 1
ATOM 769 C C . THR A 1 100 ? 6.695 -2.996 5.729 1.00 96.00 100 THR A C 1
ATOM 771 O O . THR A 1 100 ? 6.197 -4.033 5.290 1.00 96.00 100 THR A O 1
ATOM 774 N N . VAL A 1 101 ? 6.414 -1.810 5.172 1.00 95.88 101 VAL A N 1
ATOM 775 C CA . VAL A 1 101 ? 5.625 -1.680 3.927 1.00 95.88 101 VAL A CA 1
ATOM 776 C C . VAL A 1 101 ? 6.329 -2.393 2.773 1.00 95.88 101 VAL A C 1
ATOM 778 O O . VAL A 1 101 ? 5.696 -3.183 2.075 1.00 95.88 101 VAL A O 1
ATOM 781 N N . VAL A 1 102 ? 7.633 -2.152 2.613 1.00 96.44 102 VAL A N 1
ATOM 782 C CA . VAL A 1 102 ? 8.464 -2.763 1.568 1.00 96.44 102 VAL A CA 1
ATOM 783 C C . VAL A 1 102 ? 8.592 -4.271 1.772 1.00 96.44 102 VAL A C 1
ATOM 785 O O . VAL A 1 102 ? 8.423 -5.027 0.824 1.00 96.44 102 VAL A O 1
ATOM 788 N N . HIS A 1 103 ? 8.809 -4.733 3.004 1.00 95.81 103 HIS A N 1
ATOM 789 C CA . HIS A 1 103 ? 8.844 -6.163 3.315 1.00 95.81 103 HIS A CA 1
ATOM 790 C C . HIS A 1 103 ? 7.516 -6.861 2.986 1.00 95.81 103 HIS A C 1
ATOM 792 O O . HIS A 1 103 ? 7.495 -7.958 2.438 1.00 95.81 103 HIS A O 1
ATOM 798 N N . ASN A 1 104 ? 6.392 -6.204 3.280 1.00 94.75 104 ASN A N 1
ATOM 799 C CA . ASN A 1 104 ? 5.061 -6.722 2.984 1.00 94.75 104 ASN A CA 1
ATOM 800 C C . ASN A 1 104 ? 4.637 -6.499 1.525 1.00 94.75 104 ASN A C 1
ATOM 802 O O . ASN A 1 104 ? 3.466 -6.738 1.211 1.00 94.75 104 ASN A O 1
ATOM 806 N N . TRP A 1 105 ? 5.500 -5.984 0.647 1.00 93.12 105 TRP A N 1
ATOM 807 C CA . TRP A 1 105 ? 5.107 -5.631 -0.716 1.00 93.12 105 TRP A CA 1
ATOM 808 C C . TRP A 1 105 ? 4.692 -6.870 -1.509 1.00 93.12 105 TRP A C 1
ATOM 810 O O . TRP A 1 105 ? 3.592 -6.910 -2.050 1.00 93.12 105 TRP A O 1
ATOM 820 N N . ASP A 1 106 ? 5.463 -7.947 -1.419 1.00 89.75 106 ASP A N 1
ATOM 821 C CA . ASP A 1 106 ? 5.247 -9.148 -2.237 1.00 89.75 106 ASP A CA 1
ATOM 822 C C . ASP A 1 106 ? 4.144 -10.080 -1.704 1.00 89.75 106 ASP A C 1
ATOM 824 O O . ASP A 1 106 ? 3.849 -11.117 -2.297 1.00 89.75 106 ASP A O 1
ATOM 828 N N . LEU A 1 107 ? 3.487 -9.730 -0.589 1.00 90.00 107 LEU A N 1
ATOM 829 C CA . LEU A 1 107 ? 2.372 -10.530 -0.079 1.00 90.00 107 LEU A CA 1
ATOM 830 C C . LEU A 1 107 ? 1.179 -10.499 -1.057 1.00 90.00 107 LEU A C 1
ATOM 832 O O . LEU A 1 107 ? 0.829 -9.430 -1.576 1.00 90.00 107 LEU A O 1
ATOM 836 N N . PRO A 1 108 ? 0.476 -11.624 -1.261 1.00 85.94 108 PRO A N 1
ATOM 837 C CA . PRO A 1 108 ? -0.652 -11.672 -2.181 1.00 85.94 108 PRO A CA 1
ATOM 838 C C . PRO A 1 108 ? -1.794 -10.753 -1.723 1.00 85.94 108 PRO A C 1
ATOM 840 O O . PRO A 1 108 ? -2.006 -10.520 -0.527 1.00 85.94 108 PRO A O 1
ATOM 843 N N . PHE A 1 109 ? -2.550 -10.229 -2.687 1.00 82.00 109 PHE A N 1
ATOM 844 C CA . PHE A 1 109 ? -3.838 -9.589 -2.426 1.00 82.00 109 PHE A CA 1
ATOM 845 C C . PHE A 1 109 ? -4.964 -10.491 -2.893 1.00 82.00 109 PHE A C 1
ATOM 847 O O . PHE A 1 109 ? -4.888 -11.073 -3.969 1.00 82.00 109 PHE A O 1
ATOM 854 N N . ALA A 1 110 ? -6.047 -10.520 -2.120 1.00 78.75 110 ALA A N 1
ATOM 855 C CA . ALA A 1 110 ? -7.256 -11.243 -2.499 1.00 78.75 110 ALA A CA 1
ATOM 856 C C . ALA A 1 110 ? -7.957 -10.629 -3.724 1.00 78.75 110 ALA A C 1
ATOM 858 O O . ALA A 1 110 ? -8.698 -11.313 -4.420 1.00 78.75 110 ALA A O 1
ATOM 859 N N . MET A 1 111 ? -7.762 -9.329 -3.978 1.00 82.12 111 MET A N 1
ATOM 860 C CA . MET A 1 111 ? -8.415 -8.628 -5.082 1.00 82.12 111 MET A CA 1
ATOM 861 C C . MET A 1 111 ? -7.381 -8.060 -6.060 1.00 82.12 111 MET A C 1
ATOM 863 O O . MET A 1 111 ? -6.567 -7.227 -5.656 1.00 82.12 111 MET A O 1
ATOM 867 N N . PRO A 1 112 ? -7.419 -8.461 -7.343 1.00 86.38 112 PRO A N 1
ATOM 868 C CA . PRO A 1 112 ? -6.577 -7.862 -8.370 1.00 86.38 112 PRO A CA 1
ATOM 869 C C . PRO A 1 112 ? -7.049 -6.442 -8.709 1.00 86.38 112 PRO A C 1
ATOM 871 O O . PRO A 1 112 ? -8.244 -6.133 -8.628 1.00 86.38 112 PRO A O 1
ATOM 874 N N . VAL A 1 113 ? -6.116 -5.591 -9.151 1.00 89.56 113 VAL A N 1
ATOM 875 C CA . VAL A 1 113 ? -6.428 -4.234 -9.623 1.00 89.56 113 VAL A CA 1
ATOM 876 C C . VAL A 1 113 ? -7.292 -4.312 -10.881 1.00 89.56 113 VAL A C 1
ATOM 878 O O . VAL A 1 113 ? -6.976 -5.031 -11.831 1.00 89.56 113 VAL A O 1
ATOM 881 N N . LYS A 1 114 ? -8.394 -3.556 -10.891 1.00 90.44 114 LYS A N 1
ATOM 882 C CA . LYS A 1 114 ? -9.327 -3.467 -12.020 1.00 90.44 114 LYS A CA 1
ATOM 883 C C . LYS A 1 114 ? -9.299 -2.072 -12.627 1.00 90.44 114 LYS A C 1
ATOM 885 O O . LYS A 1 114 ? -9.258 -1.080 -11.898 1.00 90.44 114 LYS A O 1
ATOM 890 N N . ARG A 1 115 ? -9.440 -2.014 -13.953 1.00 92.50 115 ARG A N 1
ATOM 891 C CA . ARG A 1 115 ? -9.648 -0.757 -14.677 1.00 92.50 115 ARG A CA 1
ATOM 892 C C . ARG A 1 115 ? -10.910 -0.046 -14.193 1.00 92.50 115 ARG A C 1
ATOM 894 O O . ARG A 1 115 ? -11.949 -0.663 -13.960 1.00 92.50 115 ARG A O 1
ATOM 901 N N . SER A 1 116 ? -10.807 1.267 -14.072 1.00 92.62 116 SER A N 1
ATOM 902 C CA . SER A 1 116 ? -11.866 2.197 -13.679 1.00 92.62 116 SER A CA 1
ATOM 903 C C . SER A 1 116 ? -11.627 3.554 -14.345 1.00 92.62 116 SER A C 1
ATOM 905 O O . SER A 1 116 ? -10.579 3.778 -14.947 1.00 92.62 116 SER A O 1
ATOM 907 N N . ALA A 1 117 ? -12.574 4.487 -14.219 1.00 91.94 117 ALA A N 1
ATOM 908 C CA . ALA A 1 117 ? -12.389 5.846 -14.734 1.00 91.94 117 ALA A CA 1
ATOM 909 C C . ALA A 1 117 ? -11.187 6.567 -14.086 1.00 91.94 117 ALA A C 1
ATOM 911 O O . ALA A 1 117 ? -10.533 7.374 -14.737 1.00 91.94 117 ALA A O 1
ATOM 912 N N . GLN A 1 118 ? -10.885 6.266 -12.818 1.00 88.81 118 GLN A N 1
ATOM 913 C CA . GLN A 1 118 ? -9.781 6.870 -12.064 1.00 88.81 118 GLN A CA 1
ATOM 914 C C . GLN A 1 118 ? -8.463 6.095 -12.190 1.00 88.81 118 GLN A C 1
ATOM 916 O O . GLN A 1 118 ? -7.402 6.654 -11.927 1.00 88.81 118 GLN A O 1
ATOM 921 N N . ASN A 1 119 ? -8.515 4.818 -12.576 1.00 92.75 119 ASN A N 1
ATOM 922 C CA . ASN A 1 119 ? -7.340 3.973 -12.760 1.00 92.75 119 ASN A CA 1
ATOM 923 C C . ASN A 1 119 ? -7.453 3.222 -14.097 1.00 92.75 119 ASN A C 1
ATOM 925 O O . ASN A 1 119 ? -8.162 2.216 -14.164 1.00 92.75 119 ASN A O 1
ATOM 929 N N . PRO A 1 120 ? -6.784 3.695 -15.165 1.00 93.06 120 PRO A N 1
ATOM 930 C CA . PRO A 1 120 ? -6.888 3.104 -16.498 1.00 93.06 120 PRO A CA 1
ATOM 931 C C . PRO A 1 120 ? -6.081 1.803 -16.661 1.00 93.06 120 PRO A C 1
ATOM 933 O O . PRO A 1 120 ? -6.053 1.250 -17.759 1.00 93.06 120 PRO A O 1
ATOM 936 N N . VAL A 1 121 ? -5.438 1.322 -15.594 1.00 92.19 121 VAL A N 1
ATOM 937 C CA . VAL A 1 121 ? -4.517 0.180 -15.580 1.00 92.19 121 VAL A CA 1
ATOM 938 C C . VAL A 1 121 ? -5.161 -0.984 -14.818 1.00 92.19 121 VAL A C 1
ATOM 940 O O . VAL A 1 121 ? -5.823 -0.769 -13.800 1.00 92.19 121 VAL A O 1
ATOM 943 N N . ASP A 1 122 ? -5.002 -2.218 -15.301 1.00 92.00 122 ASP A N 1
ATOM 944 C CA . ASP A 1 122 ? -5.366 -3.429 -14.546 1.00 92.00 122 ASP A CA 1
ATOM 945 C C . ASP A 1 122 ? -4.139 -4.180 -14.013 1.00 92.00 122 ASP A C 1
ATOM 947 O O . ASP A 1 122 ? -2.991 -3.821 -14.261 1.00 92.00 122 ASP A O 1
ATOM 951 N N . GLN A 1 123 ? -4.393 -5.247 -13.255 1.00 88.75 123 GLN A N 1
ATOM 952 C CA . GLN A 1 123 ? -3.340 -6.105 -12.731 1.00 88.75 123 GLN A CA 1
ATOM 953 C C . GLN A 1 123 ? -2.433 -6.685 -13.826 1.00 88.75 123 GLN A C 1
ATOM 955 O O . GLN A 1 123 ? -1.224 -6.730 -13.639 1.00 88.75 123 GLN A O 1
ATOM 960 N N . CYS A 1 124 ? -2.990 -7.081 -14.977 1.00 86.50 124 CYS A N 1
ATOM 961 C CA . CYS A 1 124 ? -2.197 -7.663 -16.060 1.00 86.50 124 CYS A CA 1
ATOM 962 C C . CYS A 1 124 ? -1.239 -6.640 -16.678 1.00 86.50 124 CYS A C 1
ATOM 964 O O . CYS A 1 124 ? -0.166 -7.020 -17.136 1.00 86.50 124 CYS A O 1
ATOM 966 N N . ASP A 1 125 ? -1.620 -5.365 -16.728 1.00 87.88 125 ASP A N 1
ATOM 967 C CA . ASP A 1 125 ? -0.738 -4.292 -17.185 1.00 87.88 125 ASP A CA 1
ATOM 968 C C . ASP A 1 125 ? 0.424 -4.059 -16.207 1.00 87.88 125 ASP A C 1
ATOM 970 O O . ASP A 1 125 ? 1.560 -3.900 -16.651 1.00 87.88 125 ASP A O 1
ATOM 974 N N . LEU A 1 126 ? 0.155 -4.088 -14.894 1.00 86.44 126 LEU A N 1
ATOM 975 C CA . LEU A 1 126 ? 1.182 -3.936 -13.854 1.00 86.44 126 LEU A CA 1
ATOM 976 C C . LEU A 1 126 ? 2.177 -5.106 -13.866 1.00 86.44 126 LEU A C 1
ATOM 978 O O . LEU A 1 126 ? 3.384 -4.883 -13.824 1.00 86.44 126 LEU A O 1
ATOM 982 N N . ASP A 1 127 ? 1.676 -6.336 -13.994 1.00 83.88 127 ASP A N 1
ATOM 983 C CA . ASP A 1 127 ? 2.506 -7.547 -14.016 1.00 83.88 127 ASP A CA 1
ATOM 984 C C . ASP A 1 127 ? 3.284 -7.685 -15.344 1.00 83.88 127 ASP A C 1
ATOM 986 O O . ASP A 1 127 ? 4.375 -8.254 -15.397 1.00 83.88 127 ASP A O 1
ATOM 990 N N . ALA A 1 128 ? 2.751 -7.150 -16.451 1.00 77.69 128 ALA A N 1
ATOM 991 C CA . ALA A 1 128 ? 3.396 -7.247 -17.762 1.00 77.69 128 ALA A CA 1
ATOM 992 C C . ALA A 1 128 ? 4.712 -6.465 -17.850 1.00 77.69 128 ALA A C 1
ATOM 994 O O . ALA A 1 128 ? 5.582 -6.834 -18.641 1.00 77.69 128 ALA A O 1
ATOM 995 N N . GLU A 1 129 ? 4.876 -5.390 -17.079 1.00 67.06 129 GLU A N 1
ATOM 996 C CA . GLU A 1 129 ? 6.143 -4.657 -17.067 1.00 67.06 129 GLU A CA 1
ATOM 997 C C . GLU A 1 129 ? 7.248 -5.439 -16.358 1.00 67.06 129 GLU A C 1
ATOM 999 O O . GLU A 1 129 ? 8.394 -5.431 -16.815 1.00 67.06 129 GLU A O 1
ATOM 1004 N N . GLU A 1 130 ? 6.897 -6.202 -15.323 1.00 66.25 130 GLU A N 1
ATOM 1005 C CA . GLU A 1 130 ? 7.816 -7.148 -14.701 1.00 66.25 130 GLU A CA 1
ATOM 1006 C C . GLU A 1 130 ? 8.219 -8.248 -15.694 1.00 66.25 130 GLU A C 1
ATOM 1008 O O . GLU A 1 130 ? 9.411 -8.504 -15.882 1.00 66.25 130 GLU A O 1
ATOM 1013 N N . ALA A 1 131 ? 7.252 -8.805 -16.432 1.00 62.84 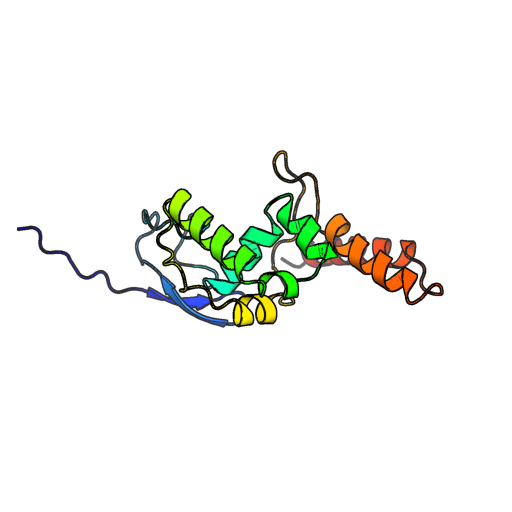131 ALA A N 1
ATOM 1014 C CA . ALA A 1 131 ? 7.510 -9.772 -17.501 1.00 62.84 131 ALA A CA 1
ATOM 1015 C C . ALA A 1 131 ? 8.427 -9.204 -18.604 1.00 62.84 131 ALA A C 1
ATOM 1017 O O . ALA A 1 131 ? 9.334 -9.886 -19.082 1.00 62.84 131 ALA A O 1
ATOM 1018 N N . TYR A 1 132 ? 8.264 -7.932 -18.987 1.00 65.50 132 TYR A N 1
ATOM 1019 C CA . TYR A 1 132 ? 9.154 -7.282 -19.955 1.00 65.50 132 TYR A CA 1
ATOM 1020 C C . TYR A 1 132 ? 10.578 -7.104 -19.404 1.00 65.50 132 TYR A C 1
ATOM 1022 O O . TYR A 1 132 ? 11.551 -7.384 -20.107 1.00 65.50 132 TYR A O 1
ATOM 1030 N N . ALA A 1 133 ? 10.723 -6.710 -18.135 1.00 65.62 133 ALA A N 1
ATOM 1031 C CA . ALA A 1 133 ? 12.022 -6.615 -17.468 1.00 65.62 133 ALA A CA 1
ATOM 1032 C C . ALA A 1 133 ? 12.701 -7.989 -17.285 1.00 65.62 133 ALA A C 1
ATOM 1034 O O . ALA A 1 133 ? 13.933 -8.085 -17.290 1.00 65.62 133 ALA A O 1
ATOM 1035 N N . ILE A 1 134 ? 11.928 -9.066 -17.118 1.00 64.94 134 ILE A N 1
ATOM 1036 C CA . ILE A 1 134 ? 12.431 -10.447 -17.126 1.00 64.94 134 ILE A CA 1
ATOM 1037 C C . ILE A 1 134 ? 12.873 -10.834 -18.540 1.00 64.94 134 ILE A C 1
ATOM 1039 O O . ILE A 1 134 ? 13.991 -11.319 -18.706 1.00 64.94 134 ILE A O 1
ATOM 1043 N N . HIS A 1 135 ? 12.061 -10.553 -19.562 1.00 61.31 135 HIS A N 1
ATOM 1044 C CA . HIS A 1 135 ? 12.376 -10.867 -20.957 1.00 61.31 135 HIS A CA 1
ATOM 1045 C C . HIS A 1 135 ? 13.648 -10.165 -21.453 1.00 61.31 135 HIS A C 1
ATOM 1047 O O . HIS A 1 135 ? 14.481 -10.789 -22.103 1.00 61.31 135 HIS A O 1
ATOM 1053 N N . GLN A 1 136 ? 13.875 -8.900 -21.082 1.00 69.94 136 GLN A N 1
ATOM 1054 C CA . GLN A 1 136 ? 15.132 -8.209 -21.404 1.00 69.94 136 GLN A CA 1
ATOM 1055 C C . GLN A 1 136 ? 16.367 -8.890 -20.796 1.00 69.94 136 GLN A C 1
ATOM 1057 O O . GLN A 1 136 ? 17.446 -8.850 -21.384 1.00 69.94 136 GLN A O 1
ATOM 1062 N N . ARG A 1 137 ? 16.220 -9.524 -19.627 1.00 67.25 137 ARG A N 1
ATOM 1063 C CA . ARG A 1 137 ? 17.290 -10.285 -18.960 1.00 67.25 137 ARG A CA 1
ATOM 1064 C C . ARG A 1 137 ? 17.408 -11.721 -19.482 1.00 67.25 137 ARG A C 1
ATOM 1066 O O . ARG A 1 137 ? 18.464 -12.330 -19.334 1.00 67.25 137 ARG A O 1
ATOM 1073 N N . ARG A 1 138 ? 16.337 -12.255 -20.072 1.00 69.50 138 ARG A N 1
ATOM 1074 C CA . ARG A 1 138 ? 16.200 -13.625 -20.582 1.00 69.50 138 ARG A CA 1
ATOM 1075 C C . ARG A 1 138 ? 15.487 -13.618 -21.940 1.00 69.50 138 ARG A C 1
ATOM 1077 O O . ARG A 1 138 ? 14.283 -13.896 -22.007 1.00 69.50 138 ARG A O 1
ATOM 1084 N N . PRO A 1 139 ? 16.207 -13.290 -23.028 1.00 67.62 139 PRO A N 1
ATOM 1085 C CA . PRO A 1 139 ? 15.611 -13.165 -24.359 1.00 67.62 139 PRO A CA 1
ATOM 1086 C C . PRO A 1 139 ? 15.065 -14.497 -24.902 1.00 67.62 139 PRO A C 1
ATOM 1088 O O . PRO A 1 139 ? 14.303 -14.501 -25.864 1.00 67.62 139 PRO A O 1
ATOM 1091 N N . ASP A 1 140 ? 15.417 -15.621 -24.271 1.00 73.88 140 ASP A N 1
ATOM 1092 C CA . ASP A 1 140 ? 14.898 -16.963 -24.539 1.00 73.88 140 ASP A CA 1
ATOM 1093 C C . ASP A 1 140 ? 13.453 -17.191 -24.046 1.00 73.88 140 ASP A C 1
ATOM 1095 O O . ASP A 1 140 ? 12.804 -18.136 -24.492 1.00 73.88 140 ASP A O 1
ATOM 1099 N N . CYS A 1 141 ? 12.918 -16.349 -23.152 1.00 58.44 141 CYS A N 1
ATOM 1100 C CA . CYS A 1 141 ? 11.554 -16.498 -22.630 1.00 58.44 141 CYS A CA 1
ATOM 1101 C C . CYS A 1 141 ? 10.521 -15.789 -23.527 1.00 58.44 141 CYS A C 1
ATOM 1103 O O . CYS A 1 141 ? 10.639 -14.596 -23.760 1.00 58.44 141 CYS A O 1
ATOM 1105 N N . ASN A 1 142 ? 9.475 -16.461 -24.018 1.00 68.62 142 ASN A N 1
ATOM 1106 C CA . ASN A 1 142 ? 8.439 -15.805 -24.827 1.00 68.62 142 ASN A CA 1
ATOM 1107 C C . ASN A 1 142 ? 7.436 -15.024 -23.953 1.00 68.62 142 ASN A C 1
ATOM 1109 O O . ASN A 1 142 ? 6.569 -15.612 -23.304 1.00 68.62 142 ASN A O 1
ATOM 1113 N N . ILE A 1 143 ? 7.484 -13.690 -24.014 1.00 60.66 143 ILE A N 1
ATOM 1114 C CA . ILE A 1 143 ? 6.606 -12.780 -23.250 1.00 60.66 143 ILE A CA 1
ATOM 1115 C C . ILE A 1 143 ? 5.098 -13.038 -23.458 1.00 60.66 143 ILE A C 1
ATOM 1117 O O . ILE A 1 143 ? 4.272 -12.792 -22.574 1.00 60.66 143 ILE A O 1
ATOM 1121 N N . TRP A 1 144 ? 4.709 -13.569 -24.623 1.00 62.22 144 TRP A N 1
ATOM 1122 C CA . TRP A 1 144 ? 3.311 -13.875 -24.941 1.00 62.22 144 TRP A CA 1
ATOM 1123 C C . TRP A 1 144 ? 2.789 -15.136 -24.252 1.00 62.22 144 TRP A C 1
ATOM 1125 O O . TRP A 1 144 ? 1.569 -15.294 -24.116 1.00 62.22 144 TRP A O 1
ATOM 1135 N N . ASP A 1 145 ? 3.682 -16.026 -23.825 1.00 66.75 145 ASP A N 1
ATOM 1136 C CA . ASP A 1 145 ? 3.320 -17.228 -23.079 1.00 66.75 145 ASP A CA 1
ATOM 1137 C C . ASP A 1 145 ? 3.132 -16.911 -21.588 1.00 66.75 145 ASP A C 1
ATOM 1139 O O . ASP A 1 145 ? 2.187 -17.420 -20.980 1.00 66.75 145 ASP A O 1
ATOM 1143 N N . GLU A 1 146 ? 3.904 -15.971 -21.028 1.00 61.09 146 GLU A N 1
ATOM 1144 C CA . GLU A 1 146 ? 3.694 -15.450 -19.665 1.00 61.09 146 GLU A CA 1
ATOM 1145 C C . GLU A 1 146 ? 2.378 -14.666 -19.543 1.00 61.09 146 GLU A C 1
ATOM 1147 O O . GLU A 1 146 ? 1.558 -14.958 -18.670 1.00 61.09 146 GLU A O 1
ATOM 1152 N N . ARG A 1 147 ? 2.076 -13.766 -20.492 1.00 60.03 147 ARG A N 1
ATOM 1153 C CA . ARG A 1 147 ? 0.786 -13.044 -20.516 1.00 60.03 147 ARG A CA 1
ATOM 1154 C C . ARG A 1 147 ? -0.428 -13.973 -20.623 1.00 60.03 147 ARG A C 1
ATOM 1156 O O . ARG A 1 147 ? -1.478 -13.699 -20.037 1.00 60.03 147 ARG A O 1
ATOM 1163 N N . ARG A 1 148 ? -0.315 -15.070 -21.383 1.00 63.62 148 ARG A N 1
ATOM 1164 C CA . ARG A 1 148 ? -1.377 -16.088 -21.479 1.00 63.62 148 ARG A CA 1
ATOM 1165 C C . ARG A 1 148 ? -1.517 -16.902 -20.194 1.00 63.62 148 ARG A C 1
ATOM 1167 O O . ARG A 1 148 ? -2.634 -17.326 -19.896 1.00 63.62 148 ARG A O 1
ATOM 1174 N N . ARG A 1 149 ? -0.433 -17.095 -19.438 1.00 63.22 149 ARG A N 1
ATOM 1175 C CA . ARG A 1 149 ? -0.447 -17.770 -18.135 1.00 63.22 149 ARG A CA 1
ATOM 1176 C C . ARG A 1 149 ? -1.174 -16.933 -17.076 1.00 63.22 149 ARG A C 1
ATOM 1178 O O . ARG A 1 149 ? -2.151 -17.435 -16.528 1.00 63.22 149 ARG A O 1
ATOM 1185 N N . CYS A 1 150 ? -0.850 -15.641 -16.932 1.00 57.38 150 CYS A N 1
ATOM 1186 C CA . CYS A 1 150 ? -1.569 -14.726 -16.023 1.00 57.38 150 CYS A CA 1
ATOM 1187 C C . CYS A 1 150 ? -3.085 -14.710 -16.275 1.00 57.38 150 CYS A C 1
ATOM 1189 O O . CYS A 1 150 ? -3.882 -14.796 -15.342 1.00 57.38 150 CYS A O 1
ATOM 1191 N N . LYS A 1 151 ? -3.512 -14.650 -17.547 1.00 57.19 151 LYS A N 1
ATOM 1192 C CA . LYS A 1 151 ? -4.945 -14.681 -17.886 1.00 57.19 151 LYS A CA 1
ATOM 1193 C C . LYS A 1 151 ? -5.632 -15.991 -17.506 1.00 57.19 151 LYS A C 1
ATOM 1195 O O . LYS A 1 151 ? -6.813 -15.954 -17.186 1.00 57.19 151 LYS A O 1
ATOM 1200 N N . LYS A 1 152 ? -4.941 -17.133 -17.575 1.00 60.00 152 LYS A N 1
ATOM 1201 C CA . LYS A 1 152 ? -5.520 -18.430 -17.192 1.00 60.00 152 LYS A CA 1
ATOM 1202 C C . LYS A 1 152 ? -5.621 -18.575 -15.675 1.00 60.00 152 LYS A C 1
ATOM 1204 O O . LYS A 1 152 ? -6.657 -19.024 -15.203 1.00 60.00 152 LYS A O 1
ATOM 1209 N N . GLU A 1 153 ? -4.612 -18.146 -14.923 1.00 54.16 153 GLU A N 1
ATOM 1210 C CA . GLU A 1 153 ? -4.598 -18.247 -13.454 1.00 54.16 153 GLU A CA 1
ATOM 1211 C C . GLU A 1 153 ? -5.675 -17.361 -12.803 1.00 54.16 153 GLU A C 1
ATOM 1213 O O . GLU A 1 153 ? -6.413 -17.827 -11.939 1.00 54.16 153 GLU A O 1
ATOM 1218 N N . LEU A 1 154 ? -5.896 -16.145 -13.324 1.00 53.53 154 LEU A N 1
ATOM 1219 C CA . LEU A 1 154 ? -6.986 -15.253 -12.886 1.00 53.53 154 LEU A CA 1
ATOM 1220 C C . LEU A 1 154 ? -8.404 -15.812 -13.118 1.00 53.53 154 LEU A C 1
ATOM 1222 O O . LEU A 1 154 ? -9.361 -15.326 -12.512 1.00 53.53 154 LEU A O 1
ATOM 1226 N N . ILE A 1 155 ? -8.567 -16.782 -14.024 1.00 53.81 155 ILE A N 1
ATOM 1227 C CA . ILE A 1 155 ? -9.864 -17.406 -14.325 1.00 53.81 155 ILE A CA 1
ATOM 1228 C C . ILE A 1 155 ? -10.131 -18.593 -13.389 1.00 53.81 155 ILE A C 1
ATOM 1230 O O . ILE A 1 155 ? -11.276 -18.780 -12.985 1.00 53.81 155 ILE A O 1
ATOM 1234 N N . VAL A 1 156 ? -9.100 -19.360 -13.017 1.00 52.03 156 VAL A N 1
ATOM 1235 C CA . VAL A 1 156 ? -9.240 -20.554 -12.159 1.00 52.03 156 VAL A CA 1
ATOM 1236 C C . VAL A 1 156 ? -9.578 -20.169 -10.714 1.00 52.03 156 VAL A C 1
ATOM 1238 O O . VAL A 1 156 ? -10.447 -20.785 -10.104 1.00 52.03 156 VAL A O 1
ATOM 1241 N N . ASP A 1 157 ? -9.008 -19.074 -10.206 1.00 47.66 157 ASP A N 1
ATOM 1242 C CA . ASP A 1 157 ? -9.228 -18.609 -8.823 1.00 47.66 157 ASP A CA 1
ATOM 1243 C C . ASP A 1 157 ? -10.658 -18.070 -8.570 1.00 47.66 157 ASP A C 1
ATOM 1245 O O . ASP A 1 157 ? -11.085 -17.850 -7.439 1.00 47.66 157 ASP A O 1
ATOM 1249 N N . ARG A 1 158 ? -11.443 -17.856 -9.638 1.00 46.72 158 ARG A N 1
ATOM 1250 C CA . ARG A 1 158 ? -12.848 -17.415 -9.567 1.00 46.72 158 ARG A CA 1
ATOM 1251 C C . ARG A 1 158 ? -13.866 -18.553 -9.557 1.00 46.72 158 ARG A C 1
ATOM 1253 O O . ARG A 1 158 ? -15.036 -18.278 -9.314 1.00 46.72 158 ARG A O 1
ATOM 1260 N N . SER A 1 159 ? -13.459 -19.786 -9.855 1.00 45.84 159 SER A N 1
ATOM 1261 C CA . SER A 1 159 ? -14.356 -20.952 -9.840 1.00 45.84 159 SER A CA 1
ATOM 1262 C C . SER A 1 159 ? -14.404 -21.688 -8.498 1.00 45.84 159 SER A C 1
ATOM 1264 O O . SER A 1 159 ? -15.219 -22.595 -8.353 1.00 45.84 159 SER A O 1
ATOM 1266 N N . GLU A 1 160 ? -13.569 -21.302 -7.529 1.00 47.72 160 GLU A N 1
ATOM 1267 C CA . GLU A 1 160 ? -13.439 -21.985 -6.230 1.00 47.72 160 GLU A CA 1
ATOM 1268 C C . GLU A 1 160 ? -13.865 -21.127 -5.017 1.00 47.72 160 GLU A C 1
ATOM 1270 O O . GLU A 1 160 ? -13.650 -21.538 -3.877 1.00 47.72 160 GLU A O 1
ATOM 1275 N N . GLN A 1 161 ? -14.502 -19.967 -5.237 1.00 43.47 161 GLN A N 1
ATOM 1276 C CA . GLN A 1 161 ? -15.072 -19.108 -4.181 1.00 43.47 161 GLN A CA 1
ATOM 1277 C C . GLN A 1 161 ? -16.578 -18.907 -4.332 1.00 43.47 161 GLN A C 1
ATOM 1279 O O . GLN A 1 161 ? -17.029 -18.636 -5.469 1.00 43.47 161 GLN A O 1
#

Sequence (161 aa):
MAKTKLLKFKKLTCKRCGARVEADPVVGSQAKYLRRAVGPEGLCIHCAVHDMLRHLYPANMMLARSGAQSLLVPEIQKRFDELLQAAGTDARPGEIDWPTVVHNWDLPFAMPVKRSAQNPVDQCDLDAEEAYAIHQRRPDCNIWDERRRCKKELIVDRSEQ

Foldseek 3Di:
DDDPDPQDWDWDAAPFPRDIDTHRQDQPPPACAPDRDRGRHHHPSLVVVLVNQCQAPPSVVVCLQPPLVVCVPVVNLVVVQVVRVVVVHPDHRPPHPSVVSRVSNPTDDPDWHDDDPRRNDTNLNSVLVVLVVVCVVPVVDDSVVVSVVVVVVVVVSVVPD

Radius of gyration: 18.63 Å; chains: 1; bounding box: 37×40×57 Å